Protein AF-A0A3D5W5B0-F1 (afdb_monomer)

Radius of gyration: 13.97 Å; Cα contacts (8 Å, |Δi|>4): 45; chains: 1; bounding box: 30×28×32 Å

Foldseek 3Di:
DDDPVDPDDVVVCVVQCVVPLVSDDPVSHDDVPFDWDFDDLDPPDTDTDTPPDDSVVVND

Nearest PDB structures (foldseek):
  9j91-assembly1_A  TM=6.079E-01  e=9.982E+00  Trichinella pseudospiralis

Structure (mmCIF, N/CA/C/O backbone):
data_AF-A0A3D5W5B0-F1
#
_entry.id   AF-A0A3D5W5B0-F1
#
loop_
_atom_site.group_PDB
_atom_site.id
_atom_site.type_symbol
_atom_site.label_atom_id
_atom_site.label_alt_id
_atom_site.label_comp_id
_atom_site.label_asym_id
_atom_site.label_entity_id
_atom_site.label_seq_id
_atom_site.pdbx_PDB_ins_code
_atom_site.Cartn_x
_atom_site.Cartn_y
_atom_site.Cartn_z
_atom_site.occupancy
_atom_site.B_iso_or_equiv
_atom_site.auth_seq_id
_atom_site.auth_comp_id
_atom_site.auth_asym_id
_atom_site.auth_atom_id
_atom_site.pdbx_PDB_model_num
ATOM 1 N N . HIS A 1 1 ? -6.971 -7.057 -13.160 1.00 49.31 1 HIS A N 1
ATOM 2 C CA . HIS A 1 1 ? -6.412 -8.326 -13.670 1.00 49.31 1 HIS A CA 1
ATOM 3 C C . HIS A 1 1 ? -4.960 -8.063 -14.046 1.00 49.31 1 HIS A C 1
ATOM 5 O O . HIS A 1 1 ? -4.749 -7.183 -14.875 1.00 49.31 1 HIS A O 1
ATOM 11 N N . PRO A 1 2 ? -3.973 -8.685 -13.379 1.00 56.25 2 PRO A N 1
ATOM 12 C CA . PRO A 1 2 ? -2.569 -8.522 -13.749 1.00 56.25 2 PRO A CA 1
ATOM 13 C C . PRO A 1 2 ? -2.324 -9.065 -15.159 1.00 56.25 2 PRO A C 1
ATOM 15 O O . PRO A 1 2 ? -2.859 -10.106 -15.535 1.00 56.25 2 PRO A O 1
ATOM 18 N N . ASP A 1 3 ? -1.535 -8.337 -15.942 1.00 71.75 3 ASP A N 1
ATOM 19 C CA . ASP A 1 3 ? -1.200 -8.722 -17.307 1.00 71.75 3 ASP A CA 1
ATOM 20 C C . ASP A 1 3 ? -0.150 -9.843 -17.285 1.00 71.75 3 ASP A C 1
ATOM 22 O O . ASP A 1 3 ? 1.022 -9.618 -16.996 1.00 71.75 3 ASP A O 1
ATOM 26 N N . LEU A 1 4 ? -0.582 -11.076 -17.555 1.00 70.69 4 LEU A N 1
ATOM 27 C CA . LEU A 1 4 ? 0.285 -12.261 -17.513 1.00 70.69 4 LEU A CA 1
ATOM 28 C C . LEU A 1 4 ? 1.321 -12.293 -18.650 1.00 70.69 4 LEU A C 1
ATOM 30 O O . LEU A 1 4 ? 2.273 -13.068 -18.577 1.00 70.69 4 LEU A O 1
ATOM 34 N N . ALA A 1 5 ? 1.156 -11.469 -19.691 1.00 77.50 5 ALA A N 1
ATOM 35 C CA . ALA A 1 5 ? 2.125 -11.354 -20.779 1.00 77.50 5 ALA A CA 1
ATOM 36 C C . ALA A 1 5 ? 3.292 -10.418 -20.424 1.00 77.50 5 ALA A C 1
ATOM 38 O O . ALA A 1 5 ? 4.312 -10.413 -21.115 1.00 77.50 5 ALA A O 1
ATOM 39 N N . ARG A 1 6 ? 3.168 -9.645 -19.339 1.00 70.00 6 ARG A N 1
ATOM 40 C CA . ARG A 1 6 ? 4.212 -8.763 -18.814 1.00 70.00 6 ARG A CA 1
ATOM 41 C C . ARG A 1 6 ? 4.565 -9.209 -17.397 1.00 70.00 6 ARG A C 1
ATOM 43 O O . ARG A 1 6 ? 4.030 -8.655 -16.436 1.00 70.00 6 ARG A O 1
ATOM 50 N N . PRO A 1 7 ? 5.439 -10.224 -17.252 1.00 70.94 7 PRO A N 1
ATOM 51 C CA . PRO A 1 7 ? 5.868 -10.666 -15.936 1.00 70.94 7 PRO A CA 1
ATOM 52 C C . PRO A 1 7 ? 6.447 -9.486 -15.157 1.00 70.94 7 PRO A C 1
ATOM 54 O O . PRO A 1 7 ? 7.107 -8.608 -15.716 1.00 70.94 7 PRO A O 1
ATOM 57 N N . LEU A 1 8 ? 6.152 -9.465 -13.861 1.00 69.69 8 LEU A N 1
ATOM 58 C CA . LEU A 1 8 ? 6.595 -8.415 -12.961 1.00 69.69 8 LEU A CA 1
ATOM 59 C C . LEU A 1 8 ? 8.128 -8.383 -12.9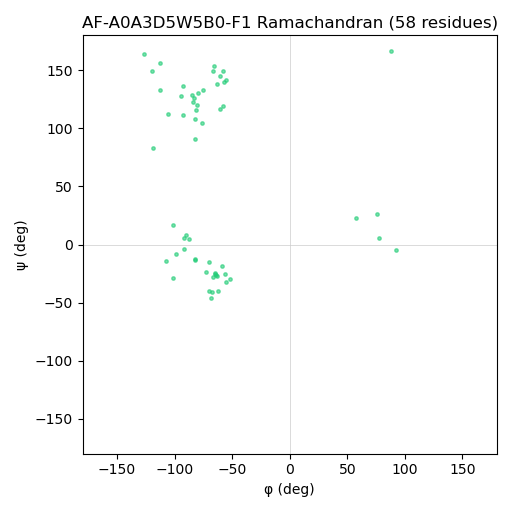30 1.00 69.69 8 LEU A C 1
ATOM 61 O O . LEU A 1 8 ? 8.766 -9.351 -12.516 1.00 69.69 8 LEU A O 1
ATOM 65 N N . ASP A 1 9 ? 8.718 -7.276 -13.377 1.00 78.69 9 ASP A N 1
ATOM 66 C CA . ASP A 1 9 ? 10.170 -7.120 -13.400 1.00 78.69 9 ASP A CA 1
ATOM 67 C C . ASP A 1 9 ? 10.676 -6.686 -12.017 1.00 78.69 9 ASP A C 1
ATOM 69 O O . ASP A 1 9 ? 10.723 -5.505 -11.671 1.00 78.69 9 ASP A O 1
ATOM 73 N N . PHE A 1 10 ? 11.018 -7.668 -11.182 1.00 72.69 10 PHE A N 1
ATOM 74 C CA . PHE A 1 10 ? 11.486 -7.428 -9.813 1.00 72.69 10 PHE A CA 1
ATOM 75 C C . PHE A 1 10 ? 12.803 -6.640 -9.754 1.00 72.69 10 PHE A C 1
ATOM 77 O O . PHE A 1 10 ? 13.049 -5.934 -8.773 1.00 72.69 10 PHE A O 1
ATOM 84 N N . ALA A 1 11 ? 13.642 -6.732 -10.791 1.00 74.19 11 ALA A N 1
ATOM 85 C CA . ALA A 1 11 ? 14.896 -5.991 -10.870 1.00 74.19 11 ALA A CA 1
ATOM 86 C C . ALA A 1 11 ? 14.638 -4.487 -11.034 1.00 74.19 11 ALA A C 1
ATOM 88 O O . ALA A 1 11 ? 15.203 -3.687 -10.288 1.00 74.19 11 ALA A O 1
ATOM 89 N N . ALA A 1 12 ? 13.725 -4.105 -11.928 1.00 69.88 12 ALA A N 1
ATOM 90 C CA . ALA A 1 12 ? 13.289 -2.727 -12.110 1.00 69.88 12 ALA A CA 1
ATOM 91 C C . ALA A 1 12 ? 12.615 -2.165 -10.853 1.00 69.88 12 ALA A C 1
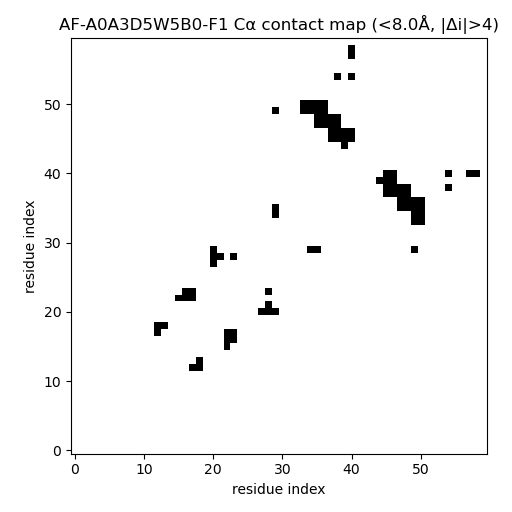ATOM 93 O O . ALA A 1 12 ? 12.871 -1.019 -10.497 1.00 69.88 12 ALA A O 1
ATOM 94 N N . ILE A 1 13 ? 11.799 -2.965 -10.158 1.00 69.88 13 ILE A N 1
ATOM 95 C CA . ILE A 1 13 ? 11.108 -2.551 -8.922 1.00 69.88 13 ILE A CA 1
ATOM 96 C C . ILE A 1 13 ? 12.094 -2.325 -7.778 1.00 69.88 13 ILE A C 1
ATOM 98 O O . ILE A 1 13 ? 11.968 -1.370 -7.018 1.00 69.88 13 ILE A O 1
ATOM 102 N N . THR A 1 14 ? 13.094 -3.193 -7.649 1.00 68.06 14 THR A N 1
ATOM 103 C CA . THR A 1 14 ? 14.115 -3.041 -6.607 1.00 68.06 14 THR A CA 1
ATOM 104 C C . THR A 1 14 ? 15.013 -1.840 -6.904 1.00 68.06 14 THR A C 1
ATOM 106 O O . THR A 1 14 ? 15.334 -1.076 -5.998 1.00 68.06 14 THR A O 1
ATOM 109 N N . ALA A 1 15 ? 15.378 -1.634 -8.175 1.00 70.25 15 ALA A N 1
ATOM 110 C CA . ALA A 1 15 ? 16.211 -0.511 -8.601 1.00 70.25 15 ALA A CA 1
ATOM 111 C C . ALA A 1 15 ? 15.529 0.857 -8.432 1.00 70.25 15 ALA A C 1
ATOM 113 O O . ALA A 1 15 ? 16.218 1.851 -8.229 1.00 70.25 15 ALA A O 1
ATOM 114 N N . SER A 1 16 ? 14.197 0.916 -8.498 1.00 65.38 16 SER A N 1
ATOM 115 C CA . SER A 1 16 ? 13.413 2.142 -8.306 1.00 65.38 16 SER A CA 1
ATOM 116 C C . SER A 1 16 ? 12.999 2.402 -6.854 1.00 65.38 16 SER A C 1
ATOM 118 O O . SER A 1 16 ? 12.212 3.311 -6.606 1.00 65.38 16 SER A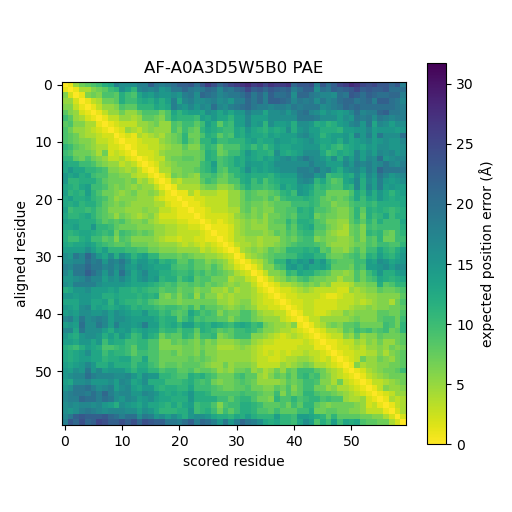 O 1
ATOM 120 N N . GLY A 1 17 ? 13.502 1.614 -5.897 1.00 64.19 17 GLY A N 1
ATOM 121 C CA . GLY A 1 17 ? 13.170 1.797 -4.486 1.00 64.19 17 GLY A CA 1
ATOM 122 C C . GLY A 1 17 ? 11.775 1.293 -4.121 1.00 64.19 17 GLY A C 1
ATOM 123 O O . GLY A 1 17 ? 11.193 1.746 -3.146 1.00 64.19 17 GLY A O 1
ATOM 124 N N . GLY A 1 18 ? 11.224 0.317 -4.849 1.00 69.25 18 GLY A N 1
ATOM 125 C CA . GLY A 1 18 ? 9.906 -0.260 -4.558 1.00 69.25 18 GLY A CA 1
ATOM 126 C C . GLY A 1 18 ? 9.772 -0.874 -3.157 1.00 69.25 18 GLY A C 1
ATOM 127 O O . GLY A 1 18 ? 8.660 -1.006 -2.655 1.00 69.25 18 GLY A O 1
ATOM 128 N N . SER A 1 19 ? 10.887 -1.182 -2.491 1.00 71.81 19 SER A N 1
ATOM 129 C CA . SER A 1 19 ? 10.919 -1.652 -1.096 1.00 71.81 19 SER A CA 1
ATOM 130 C C . SER A 1 19 ? 11.245 -0.553 -0.077 1.00 71.81 19 SER A C 1
ATOM 132 O O . SER A 1 19 ? 11.177 -0.813 1.123 1.00 71.81 19 SER A O 1
ATOM 134 N N . ASP A 1 20 ? 11.621 0.645 -0.533 1.00 74.81 20 ASP A N 1
ATOM 135 C CA . ASP A 1 20 ? 12.027 1.770 0.307 1.00 74.81 20 ASP A CA 1
ATOM 136 C C . ASP A 1 20 ? 10.915 2.834 0.341 1.00 74.81 20 ASP A C 1
ATOM 138 O O . ASP A 1 20 ? 10.630 3.461 -0.680 1.00 74.81 20 ASP A O 1
ATOM 142 N N . PRO A 1 21 ? 10.253 3.043 1.491 1.00 74.31 21 PRO A N 1
ATOM 143 C CA . PRO A 1 21 ? 9.095 3.929 1.577 1.00 74.31 21 PRO A CA 1
ATOM 144 C C . PRO A 1 21 ? 9.433 5.401 1.305 1.00 74.31 21 PRO A C 1
ATOM 146 O O . PRO A 1 21 ? 8.551 6.144 0.878 1.00 74.31 21 PRO A O 1
ATOM 149 N N . ASP A 1 22 ? 10.682 5.826 1.510 1.00 75.88 22 ASP A N 1
ATOM 150 C CA . ASP A 1 22 ? 11.140 7.181 1.191 1.00 75.88 22 ASP A CA 1
ATOM 151 C C . ASP A 1 22 ? 11.284 7.402 -0.325 1.00 75.88 22 ASP A C 1
ATOM 153 O O . ASP A 1 22 ? 11.152 8.532 -0.791 1.00 75.88 22 ASP A O 1
ATOM 157 N N . GLN A 1 23 ? 11.473 6.344 -1.118 1.00 77.06 23 GLN A N 1
ATOM 158 C CA . GLN A 1 23 ? 11.545 6.415 -2.586 1.00 77.06 23 GLN A CA 1
ATOM 159 C C . GLN A 1 23 ? 10.205 6.208 -3.292 1.00 77.06 23 GLN A C 1
ATOM 161 O O . GLN A 1 23 ? 10.117 6.323 -4.518 1.00 77.06 23 GLN A O 1
ATOM 166 N N . TRP A 1 24 ? 9.143 5.914 -2.546 1.00 77.69 24 TRP A N 1
ATOM 167 C CA . TRP A 1 24 ? 7.827 5.741 -3.139 1.00 77.69 24 TRP A CA 1
ATOM 168 C C . TRP A 1 24 ? 7.300 7.051 -3.745 1.00 77.69 24 TRP A C 1
ATOM 170 O O . TRP A 1 24 ? 7.648 8.143 -3.298 1.00 77.69 24 TRP A O 1
ATOM 180 N N . PRO A 1 25 ? 6.420 6.980 -4.758 1.00 75.38 25 PRO A N 1
ATOM 181 C CA . PRO A 1 25 ? 5.710 8.158 -5.237 1.00 75.38 25 PRO A CA 1
ATOM 182 C C . PRO A 1 25 ? 4.910 8.811 -4.102 1.00 75.38 25 PRO A C 1
ATOM 184 O O . PRO A 1 25 ? 4.374 8.108 -3.246 1.00 75.38 25 PRO A O 1
ATOM 187 N N . ALA A 1 26 ? 4.730 10.134 -4.147 1.00 74.88 26 ALA A N 1
ATOM 188 C CA . ALA A 1 26 ? 4.049 10.906 -3.096 1.00 74.88 26 ALA A CA 1
ATOM 189 C C . ALA A 1 26 ? 2.656 10.372 -2.701 1.00 74.88 26 ALA A C 1
ATOM 191 O O . ALA A 1 26 ? 2.254 10.486 -1.549 1.00 74.88 26 ALA A O 1
ATOM 192 N N . ALA A 1 27 ? 1.932 9.743 -3.634 1.00 73.06 27 ALA A N 1
ATOM 193 C CA . ALA A 1 27 ? 0.636 9.115 -3.362 1.00 73.06 27 ALA A CA 1
ATOM 194 C C . ALA A 1 27 ? 0.713 7.913 -2.397 1.00 73.06 27 ALA A C 1
ATOM 196 O O . ALA A 1 27 ? -0.269 7.594 -1.731 1.00 73.06 27 ALA A O 1
ATOM 197 N N . PHE A 1 28 ? 1.868 7.249 -2.327 1.00 73.69 28 PHE A N 1
ATOM 198 C CA . PHE A 1 28 ? 2.128 6.084 -1.480 1.00 73.69 28 PHE A CA 1
ATOM 199 C C . PHE A 1 28 ? 3.040 6.413 -0.292 1.00 73.69 28 PHE A C 1
ATOM 201 O O . PHE A 1 28 ? 3.112 5.632 0.655 1.00 73.69 28 PHE A O 1
ATOM 208 N N . GLN A 1 29 ? 3.708 7.570 -0.309 1.00 77.31 29 GLN A N 1
ATOM 209 C CA . GLN A 1 29 ? 4.473 8.059 0.831 1.00 77.31 29 GLN A CA 1
ATOM 210 C C . G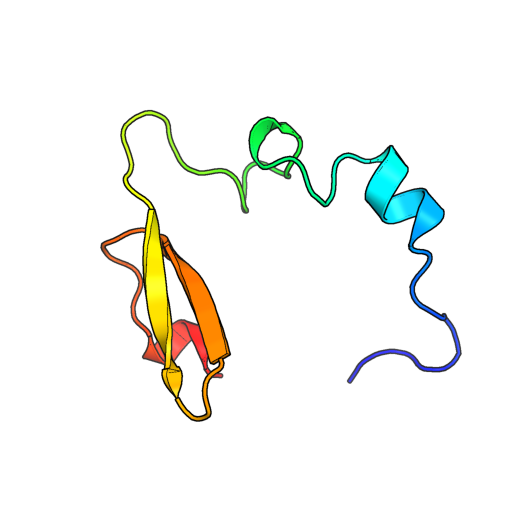LN A 1 29 ? 3.558 8.405 2.011 1.00 77.31 29 GLN A C 1
ATOM 212 O O . GLN A 1 29 ? 2.399 8.822 1.873 1.00 77.31 29 GLN A O 1
ATOM 217 N N . LEU A 1 30 ? 4.111 8.232 3.208 1.00 72.88 30 LEU A N 1
ATOM 218 C CA . LEU A 1 30 ? 3.495 8.709 4.435 1.00 72.88 30 LEU A CA 1
ATOM 219 C C . LEU A 1 30 ? 3.887 10.167 4.642 1.00 72.88 30 LEU A C 1
ATOM 221 O O . LEU A 1 30 ? 5.067 10.505 4.609 1.00 72.88 30 LEU A O 1
ATOM 225 N N . ASP A 1 31 ? 2.893 11.020 4.875 1.00 71.12 31 ASP A N 1
ATOM 226 C CA . ASP A 1 31 ? 3.132 12.406 5.264 1.00 71.12 31 ASP A CA 1
ATOM 227 C C . ASP A 1 31 ? 3.981 12.456 6.544 1.00 71.12 31 ASP A C 1
ATOM 229 O O . ASP A 1 31 ? 3.773 11.672 7.476 1.00 71.12 31 ASP A O 1
ATOM 233 N N . ALA A 1 32 ? 4.9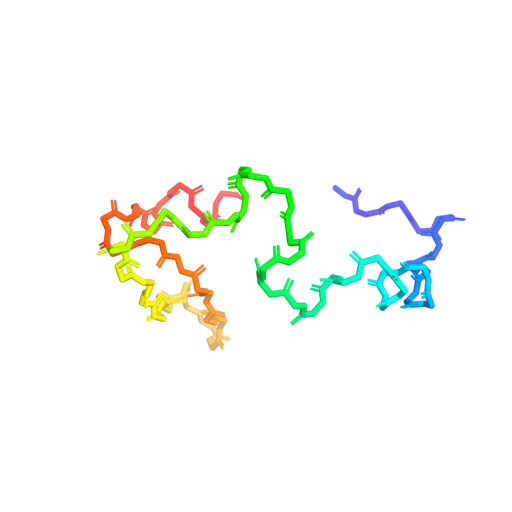29 13.394 6.613 1.00 64.12 32 ALA A N 1
ATOM 234 C CA . ALA A 1 32 ? 5.788 13.558 7.780 1.00 64.12 32 ALA A CA 1
ATOM 235 C C . ALA A 1 32 ? 4.935 13.809 9.041 1.00 64.12 32 ALA A C 1
ATOM 237 O O . ALA A 1 32 ? 4.179 14.775 9.113 1.00 64.12 32 ALA A O 1
ATOM 238 N N . GLY A 1 33 ? 5.041 12.914 10.029 1.00 66.06 33 GLY A N 1
ATOM 239 C CA . GLY A 1 33 ? 4.233 12.946 11.256 1.00 66.06 33 GLY A CA 1
ATOM 240 C C . GLY A 1 33 ? 2.936 12.128 11.208 1.00 66.06 33 GLY A C 1
ATOM 241 O O . GLY A 1 33 ? 2.278 11.992 12.237 1.00 66.06 33 GLY A O 1
ATOM 242 N N . SER A 1 34 ? 2.582 11.533 10.065 1.00 68.56 34 SER A N 1
ATOM 243 C CA . SER A 1 34 ? 1.492 10.557 9.981 1.00 68.56 34 SER A CA 1
ATOM 244 C C . SER A 1 34 ? 1.979 9.166 10.374 1.00 68.56 34 SER A C 1
ATOM 246 O O . SER A 1 34 ? 2.930 8.635 9.798 1.00 68.56 34 SER A O 1
ATOM 248 N N . SER A 1 35 ? 1.305 8.537 11.337 1.00 67.56 35 SER A N 1
ATOM 249 C CA . SER A 1 35 ? 1.538 7.133 11.660 1.00 67.56 35 SER A CA 1
ATOM 250 C C . SER A 1 35 ? 0.821 6.236 10.657 1.00 67.56 35 SER A C 1
ATOM 252 O O . SER A 1 35 ? -0.377 6.387 10.400 1.00 67.56 35 SER A O 1
ATOM 254 N N . ALA A 1 36 ? 1.562 5.275 10.116 1.00 75.00 36 ALA A N 1
ATOM 255 C CA . ALA A 1 36 ? 0.964 4.136 9.448 1.00 75.00 36 ALA A CA 1
ATOM 256 C C . ALA A 1 36 ? 0.790 2.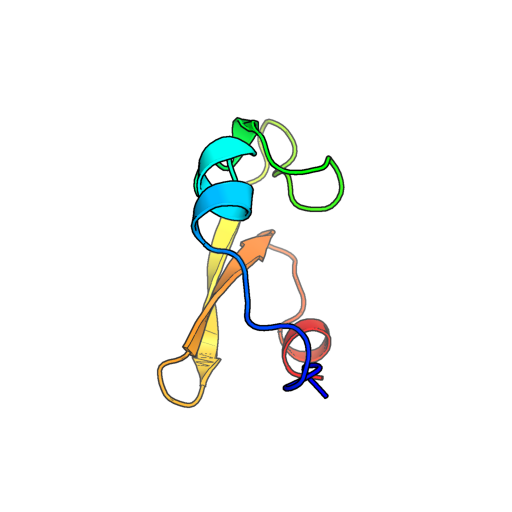987 10.425 1.00 75.00 36 ALA A C 1
ATOM 258 O O . ALA A 1 36 ? 1.719 2.660 11.168 1.00 75.00 36 ALA A O 1
ATOM 259 N N . GLU A 1 37 ? -0.362 2.346 10.357 1.00 82.31 37 GLU A N 1
ATOM 260 C CA . GLU A 1 37 ? -0.675 1.154 11.124 1.00 82.31 37 GLU A CA 1
ATOM 261 C C . GLU A 1 37 ? -0.815 -0.060 10.212 1.00 82.31 37 GLU A C 1
ATOM 263 O O . GLU A 1 37 ? -1.055 0.046 9.004 1.00 82.31 37 GLU A O 1
ATOM 268 N N . TRP A 1 38 ? -0.598 -1.229 10.806 1.00 79.94 38 TRP A N 1
ATOM 269 C CA . TRP A 1 38 ? -0.869 -2.497 10.153 1.00 79.94 38 TRP A CA 1
ATOM 270 C C . TRP A 1 38 ? -2.350 -2.801 10.295 1.00 79.94 38 TRP A C 1
ATOM 272 O O . TRP A 1 38 ? -2.812 -3.154 11.378 1.00 79.94 38 TRP A O 1
ATOM 282 N N . LEU A 1 39 ? -3.070 -2.681 9.189 1.00 82.00 39 LEU A N 1
ATOM 283 C CA . LEU A 1 39 ? -4.472 -3.034 9.098 1.00 82.00 39 LEU A CA 1
ATOM 284 C C . LEU A 1 39 ? -4.591 -4.463 8.567 1.00 82.00 39 LEU A C 1
ATOM 286 O O . LEU A 1 39 ? -4.009 -4.804 7.535 1.00 82.00 39 LEU A O 1
ATOM 290 N N . ASP A 1 40 ? -5.337 -5.299 9.280 1.00 82.56 40 ASP A N 1
ATOM 291 C CA . ASP A 1 40 ? -5.690 -6.638 8.816 1.00 82.56 40 ASP A CA 1
ATOM 292 C C . ASP A 1 40 ? -6.925 -6.547 7.914 1.00 82.56 40 ASP A C 1
ATOM 294 O O . ASP A 1 40 ? -7.969 -6.038 8.319 1.00 82.56 40 ASP A O 1
ATOM 298 N N . LEU A 1 41 ? -6.789 -7.021 6.678 1.00 77.62 41 LEU A N 1
ATOM 299 C CA . LEU A 1 41 ? -7.869 -7.077 5.691 1.00 77.62 41 LEU A CA 1
ATOM 300 C C . LEU A 1 41 ? -8.620 -8.420 5.730 1.00 77.62 41 LEU A C 1
ATOM 302 O O . LEU A 1 41 ? -9.481 -8.678 4.889 1.00 77.62 41 LEU A O 1
ATOM 306 N N . GLY A 1 42 ? -8.300 -9.294 6.687 1.00 76.44 42 GLY A N 1
ATOM 307 C CA . GLY A 1 42 ? -8.772 -10.671 6.752 1.00 76.44 42 GLY A CA 1
ATOM 308 C C . GLY A 1 42 ? -7.882 -11.653 5.983 1.00 76.44 42 GLY A C 1
ATOM 309 O O . GLY A 1 42 ? -7.018 -11.283 5.189 1.00 76.44 42 GLY A O 1
ATOM 310 N N . GLN A 1 43 ? -8.086 -12.953 6.234 1.00 77.00 43 GLN A N 1
ATOM 311 C CA . GLN A 1 43 ? -7.341 -14.058 5.595 1.00 77.00 43 GLN A CA 1
ATOM 312 C C . GLN A 1 43 ? -5.810 -13.989 5.792 1.00 77.00 43 GLN A C 1
ATOM 314 O O . GLN A 1 43 ? -5.051 -14.563 5.017 1.00 77.00 43 GLN A O 1
ATOM 319 N N . GLY A 1 44 ? -5.344 -13.291 6.834 1.00 77.81 44 GLY A N 1
ATOM 320 C CA . GLY A 1 44 ? -3.918 -13.097 7.111 1.00 77.81 44 GLY A CA 1
ATOM 321 C C . GLY A 1 44 ? -3.240 -12.039 6.234 1.00 77.81 44 GLY A C 1
ATOM 322 O O . GLY A 1 44 ? -2.027 -11.857 6.340 1.00 77.81 44 GLY A O 1
ATOM 323 N N . HIS A 1 45 ? -3.995 -11.321 5.398 1.00 78.25 45 HIS A N 1
ATOM 324 C CA . HIS A 1 45 ? -3.473 -10.203 4.626 1.00 78.25 45 HIS A CA 1
ATOM 325 C C . HIS A 1 45 ? -3.413 -8.950 5.491 1.00 78.25 45 HIS A C 1
ATOM 327 O O . HIS A 1 45 ? -4.436 -8.420 5.920 1.00 78.25 45 HIS A O 1
ATOM 333 N N . ARG A 1 46 ? -2.197 -8.454 5.719 1.00 78.62 46 ARG A N 1
ATOM 334 C CA . ARG A 1 46 ? -1.962 -7.193 6.420 1.00 78.62 46 ARG A CA 1
ATOM 335 C C . ARG A 1 46 ? -1.378 -6.177 5.469 1.00 78.62 46 ARG A C 1
ATOM 337 O O . ARG A 1 46 ? -0.419 -6.465 4.757 1.00 78.62 46 ARG A O 1
ATOM 344 N N . VAL A 1 47 ? -1.934 -4.981 5.508 1.00 80.31 47 VAL A N 1
ATOM 345 C CA . VAL A 1 47 ? -1.464 -3.845 4.725 1.00 80.31 47 VAL A CA 1
ATOM 346 C C . VAL A 1 47 ? -1.044 -2.729 5.657 1.00 80.31 47 VAL A C 1
ATOM 348 O O . VAL A 1 47 ? -1.581 -2.571 6.753 1.00 80.31 47 VAL A O 1
ATOM 351 N N . ARG A 1 48 ? -0.060 -1.951 5.220 1.00 77.69 48 ARG A N 1
ATOM 352 C CA . ARG A 1 48 ? 0.355 -0.750 5.928 1.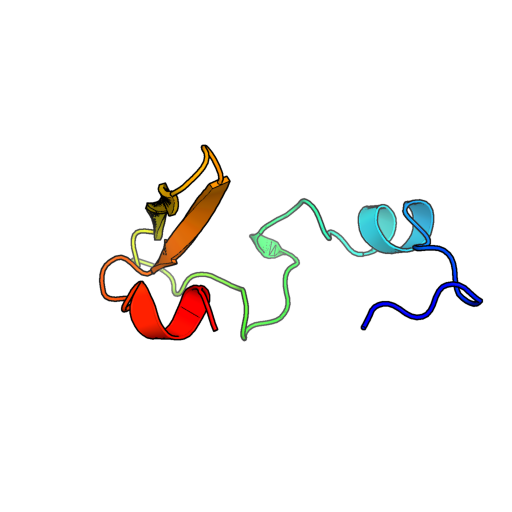00 77.69 48 ARG A CA 1
ATOM 353 C C . ARG A 1 48 ? -0.422 0.425 5.349 1.00 77.69 48 ARG A C 1
ATOM 355 O O . ARG A 1 48 ? -0.214 0.779 4.193 1.00 77.69 48 ARG A O 1
ATOM 362 N N . ALA A 1 49 ? -1.320 0.999 6.140 1.00 79.00 49 ALA A N 1
ATOM 363 C CA . ALA A 1 49 ? -2.178 2.104 5.727 1.00 79.00 49 ALA A CA 1
ATOM 364 C C . ALA A 1 49 ? -2.066 3.272 6.711 1.00 79.00 49 ALA A C 1
ATOM 366 O O . ALA A 1 49 ? -1.553 3.126 7.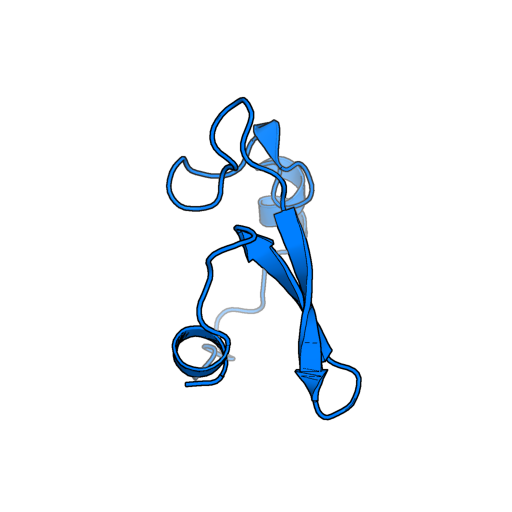821 1.00 79.00 49 ALA A O 1
ATOM 367 N N . ARG A 1 50 ? -2.532 4.454 6.299 1.00 78.56 50 ARG A N 1
ATOM 368 C CA . ARG A 1 50 ? -2.643 5.617 7.194 1.00 78.56 50 ARG A CA 1
ATOM 369 C C . ARG A 1 50 ? -3.593 5.267 8.345 1.00 78.56 50 ARG A C 1
ATOM 371 O O . ARG A 1 50 ? -4.590 4.597 8.106 1.00 78.56 50 ARG A O 1
ATOM 37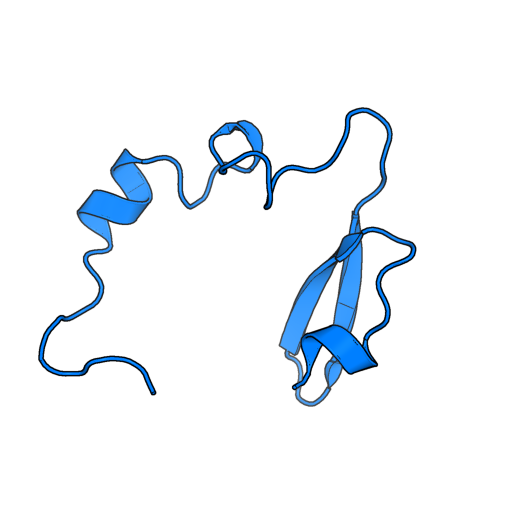8 N N . ALA A 1 51 ? -3.334 5.765 9.553 1.00 71.31 51 ALA A N 1
ATOM 379 C CA . ALA A 1 51 ? -4.143 5.430 10.733 1.00 71.31 51 ALA A CA 1
ATOM 380 C C . ALA A 1 51 ? -5.651 5.729 10.604 1.00 71.31 51 ALA A C 1
ATOM 382 O O . ALA A 1 51 ? -6.485 5.089 11.229 1.00 71.31 51 ALA A O 1
ATOM 383 N N . ASN A 1 52 ? -6.019 6.687 9.750 1.00 70.00 52 ASN A N 1
ATOM 384 C CA . ASN A 1 52 ? -7.415 7.030 9.475 1.00 70.00 52 ASN A CA 1
ATOM 385 C C . ASN A 1 52 ? -7.940 6.432 8.153 1.00 70.00 52 ASN A C 1
ATOM 387 O O . ASN A 1 52 ? -8.914 6.931 7.591 1.00 70.00 52 ASN A O 1
ATOM 391 N N . ALA A 1 53 ? -7.257 5.429 7.595 1.00 71.81 53 ALA A N 1
ATOM 392 C CA . ALA A 1 53 ? -7.680 4.779 6.362 1.00 71.81 53 ALA A CA 1
ATOM 393 C C . ALA A 1 53 ? -8.859 3.841 6.636 1.00 71.81 53 ALA A C 1
ATOM 395 O O . ALA A 1 53 ? -8.840 3.046 7.574 1.00 71.81 53 ALA A O 1
ATOM 396 N N . ASN A 1 54 ? -9.892 3.925 5.799 1.00 73.12 54 ASN A N 1
ATOM 397 C CA . ASN A 1 54 ? -11.046 3.051 5.922 1.00 73.12 54 ASN A CA 1
ATOM 398 C C . ASN A 1 54 ? -10.725 1.683 5.286 1.00 73.12 54 ASN A C 1
ATOM 400 O O . ASN A 1 54 ? -10.457 1.647 4.083 1.00 73.12 54 ASN A O 1
ATOM 404 N N . PRO A 1 55 ? -10.781 0.563 6.033 1.00 67.94 55 PRO A N 1
ATOM 405 C CA . PRO A 1 55 ? -10.541 -0.774 5.485 1.00 67.94 55 PRO A CA 1
ATOM 406 C C . PRO A 1 55 ? -11.441 -1.107 4.291 1.00 67.94 55 PRO A C 1
ATOM 408 O O . PRO A 1 55 ? -10.995 -1.802 3.383 1.00 67.94 55 PRO A O 1
ATOM 411 N N . GLY A 1 56 ? -12.673 -0.585 4.257 1.00 68.94 56 GLY A N 1
ATOM 412 C CA . GLY A 1 56 ? -13.628 -0.817 3.170 1.00 68.94 56 GLY A CA 1
ATOM 413 C C . GLY A 1 56 ? -13.189 -0.262 1.811 1.00 68.94 56 GLY A C 1
ATOM 414 O O . GLY A 1 56 ? -13.564 -0.822 0.789 1.00 68.94 56 GLY A O 1
ATOM 415 N N . GLU A 1 57 ? -12.355 0.780 1.798 1.00 72.50 57 GLU A N 1
ATOM 416 C CA . GLU A 1 57 ? -11.797 1.371 0.570 1.00 72.50 57 GLU A CA 1
ATOM 417 C C . GLU A 1 57 ? -10.566 0.596 0.062 1.00 72.50 57 GLU A C 1
ATOM 419 O O . GLU A 1 57 ? -10.106 0.820 -1.053 1.00 72.50 57 GLU A O 1
ATOM 424 N N . ILE A 1 58 ? -10.004 -0.297 0.886 1.00 66.31 58 ILE A N 1
ATOM 425 C CA . ILE A 1 58 ? -8.758 -1.022 0.598 1.00 66.31 58 ILE A CA 1
ATOM 426 C C . ILE A 1 58 ? -9.038 -2.455 0.120 1.00 66.31 58 ILE A C 1
ATOM 428 O O . ILE A 1 58 ? -8.252 -3.014 -0.640 1.00 66.31 58 ILE A O 1
ATOM 432 N N . VAL A 1 59 ? -10.149 -3.055 0.558 1.00 61.12 59 VAL A N 1
ATOM 433 C CA . VAL A 1 59 ? -10.558 -4.424 0.181 1.00 61.12 59 VAL A CA 1
ATOM 434 C C . VAL A 1 59 ? -11.395 -4.512 -1.101 1.00 61.12 59 VAL A C 1
ATOM 436 O O . VAL A 1 59 ? -11.877 -5.602 -1.410 1.00 61.12 59 VAL A O 1
ATOM 439 N N . GLN A 1 60 ? -11.612 -3.399 -1.813 1.00 51.78 60 GLN A N 1
ATOM 440 C CA . GLN A 1 60 ? -12.388 -3.385 -3.063 1.00 51.78 60 GLN A CA 1
ATOM 441 C C . GLN A 1 60 ? -11.685 -4.082 -4.232 1.00 51.78 60 GLN A C 1
ATOM 443 O O . GLN A 1 60 ? -10.454 -3.923 -4.390 1.00 51.78 60 GLN A O 1
#

Sequence (60 aa):
HPDLARPLDFAAITASGGSDPDQWPAAFQLDAGSSAEWLDLGQGHRVRARANANPGEIVQ

pLDDT: mean 72.21, std 6.62, range [49.31, 82.56]

Solvent-accessible surface area (backbone atoms only — not comparable to full-atom values): 4091 Å² total; per-residue (Å²): 130,86,60,82,90,58,72,83,58,62,67,62,39,55,74,60,29,71,87,38,67,88,55,40,59,76,93,74,34,74,60,93,90,57,60,69,39,81,43,75,78,54,97,88,44,68,44,82,38,54,72,87,59,60,69,76,79,69,75,110

Secondary structure (DSSP, 8-state):
---TTS---HHHHHHTTTT-GGGS-TTTSPPTTPPEEEEE-STT-EEEEETT--GGGT--

Mean predicted aligned error: 9.86 Å